Protein AF-A0A2N1M3F7-F1 (afdb_monomer_lite)

Radius of gyration: 17.94 Å; chains: 1; bounding box: 36×44×39 Å

Sequence (105 aa):
MTKEDFKDLNEVLVKYDLDSDSIDFIPLFSLPIYEIQDENKIFKCCMEEILSKLHSYRTLQPDSLEFMRNEYVVALLHASIHIIMDITNKELSMHPQYGIVGKES

Foldseek 3Di:
DDPQPFDDPCRVCVVVVNNDPDPPPVPDDPDDDDDDDPPDPLLVVLVVQLVVLVVVVVPDDCPDVPVSVVVNVVSNVVSVQSVCCVRVVDDDDDDDDPGDGDDDD

Secondary structure (DSSP, 8-state):
-----PBPHHHHHHHTT---SSGGGS----PPP-PPPTT-HHHHHHHHHHHHHHHHHHTS-STTHHHHHHHHHHHHHHHHHHHHHHHH---------SSB-----

Organism: NCBI:txid588596

pLDDT: mean 74.9, std 11.59, range [43.59, 91.5]

Structure (mmCIF, N/CA/C/O backbone):
data_AF-A0A2N1M3F7-F1
#
_entry.id   AF-A0A2N1M3F7-F1
#
loop_
_atom_site.group_PDB
_atom_site.id
_atom_site.type_symbol
_atom_site.label_atom_id
_atom_site.label_alt_id
_atom_site.label_comp_id
_atom_site.label_asym_id
_atom_site.label_entity_id
_atom_site.label_seq_id
_atom_site.pdbx_PDB_ins_code
_atom_site.Cartn_x
_atom_site.Cartn_y
_atom_site.Cartn_z
_atom_site.occupancy
_atom_site.B_iso_or_equiv
_atom_site.auth_seq_id
_atom_site.auth_comp_id
_atom_site.auth_asym_id
_atom_site.auth_atom_id
_atom_site.pdbx_PDB_model_num
ATOM 1 N N . MET A 1 1 ? 23.360 -22.077 -2.050 1.00 43.59 1 MET A N 1
ATOM 2 C CA . MET A 1 1 ? 22.359 -21.225 -2.719 1.00 43.59 1 MET A CA 1
ATOM 3 C C . MET A 1 1 ? 22.013 -21.913 -4.026 1.00 43.59 1 MET A C 1
ATOM 5 O O . MET A 1 1 ? 22.797 -21.859 -4.965 1.00 43.59 1 MET A O 1
ATOM 9 N N . THR A 1 2 ? 20.973 -22.745 -4.017 1.00 45.81 2 THR A N 1
ATOM 10 C CA . THR A 1 2 ? 20.533 -23.481 -5.208 1.00 45.81 2 THR A CA 1
ATOM 11 C C . THR A 1 2 ? 19.932 -22.491 -6.193 1.00 45.81 2 THR A C 1
ATOM 13 O O . THR A 1 2 ? 19.240 -21.567 -5.785 1.00 45.81 2 THR A O 1
ATOM 16 N N . LYS A 1 3 ? 20.273 -22.661 -7.468 1.00 45.69 3 LYS A N 1
ATOM 17 C CA . LYS A 1 3 ? 19.828 -21.850 -8.598 1.00 45.69 3 LYS A CA 1
ATOM 18 C C . LYS A 1 3 ? 18.301 -21.971 -8.685 1.00 45.69 3 LYS A C 1
ATOM 20 O O . LYS A 1 3 ? 17.800 -22.962 -9.199 1.00 45.69 3 LYS A O 1
ATOM 25 N N . GLU A 1 4 ? 17.572 -21.052 -8.060 1.00 58.47 4 GLU A N 1
ATOM 26 C CA . GLU A 1 4 ? 16.147 -20.898 -8.337 1.00 58.47 4 GLU A CA 1
ATOM 27 C C . GLU A 1 4 ? 16.044 -20.416 -9.786 1.00 58.47 4 GLU A C 1
ATOM 29 O O . GLU A 1 4 ? 16.746 -19.483 -10.184 1.00 58.47 4 GLU A O 1
ATOM 34 N N . ASP A 1 5 ? 15.271 -21.135 -10.600 1.00 63.59 5 ASP A N 1
ATOM 35 C CA . ASP A 1 5 ? 15.096 -20.857 -12.024 1.00 63.59 5 ASP A CA 1
ATOM 36 C C . ASP A 1 5 ? 14.316 -19.547 -12.185 1.00 63.59 5 ASP A C 1
ATOM 38 O O . ASP A 1 5 ? 13.086 -19.538 -12.261 1.00 63.59 5 ASP A O 1
ATOM 42 N N . PHE A 1 6 ? 15.043 -18.431 -12.173 1.00 62.72 6 PHE A N 1
ATOM 43 C CA . PHE A 1 6 ? 14.513 -17.116 -12.504 1.00 62.72 6 PHE A CA 1
ATOM 44 C C . PHE A 1 6 ? 13.886 -17.166 -13.897 1.00 62.72 6 PHE A C 1
ATOM 46 O O . PHE A 1 6 ? 14.563 -17.499 -14.871 1.00 62.72 6 PHE A O 1
ATOM 53 N N . LYS A 1 7 ? 12.597 -16.834 -13.979 1.00 68.56 7 LYS A N 1
ATOM 54 C CA . LYS A 1 7 ? 11.881 -16.712 -15.250 1.00 68.56 7 LYS A CA 1
ATOM 55 C C . LYS A 1 7 ? 11.884 -15.262 -15.709 1.00 68.56 7 LYS A C 1
ATOM 57 O O . LYS A 1 7 ? 11.833 -14.342 -14.889 1.00 68.56 7 LYS A O 1
ATOM 62 N N . ASP A 1 8 ? 11.928 -15.081 -17.021 1.00 75.19 8 ASP A N 1
ATOM 63 C CA . ASP A 1 8 ? 11.732 -13.774 -17.636 1.00 75.19 8 ASP A CA 1
ATOM 64 C C . ASP A 1 8 ? 10.272 -13.316 -17.471 1.00 75.19 8 ASP A C 1
ATOM 66 O O . ASP A 1 8 ? 9.350 -14.135 -17.505 1.00 75.19 8 ASP A O 1
ATOM 70 N N . LEU A 1 9 ? 10.048 -12.011 -17.279 1.00 73.31 9 LEU A N 1
ATOM 71 C CA . LEU A 1 9 ? 8.699 -11.462 -17.107 1.00 73.31 9 LEU A CA 1
ATOM 72 C C . LEU A 1 9 ? 7.810 -11.749 -18.314 1.00 73.31 9 LEU A C 1
ATOM 74 O O . LEU A 1 9 ? 6.673 -12.171 -18.117 1.00 73.31 9 LEU A O 1
ATOM 78 N N . ASN A 1 10 ? 8.321 -11.606 -19.538 1.00 76.25 10 ASN A N 1
ATOM 79 C CA . ASN A 1 10 ? 7.532 -11.904 -20.729 1.00 76.25 10 ASN A CA 1
ATOM 80 C C . ASN A 1 10 ? 7.205 -13.396 -20.805 1.00 76.25 10 ASN A C 1
ATOM 82 O O . ASN A 1 10 ? 6.076 -13.753 -21.121 1.00 76.25 10 ASN A O 1
ATOM 86 N N . GLU A 1 11 ? 8.140 -14.278 -20.435 1.00 78.88 11 GLU A N 1
ATOM 87 C CA . GLU A 1 11 ? 7.872 -15.723 -20.377 1.00 78.88 11 GLU A CA 1
ATOM 88 C C . GLU A 1 11 ? 6.736 -16.061 -19.396 1.00 78.88 11 GLU A C 1
ATOM 90 O O . GLU A 1 11 ? 5.949 -16.978 -19.633 1.00 78.88 11 GLU A O 1
ATOM 95 N N . VAL A 1 12 ? 6.643 -15.332 -18.281 1.00 77.81 12 VAL A N 1
ATOM 96 C CA . VAL A 1 12 ? 5.555 -15.497 -17.312 1.00 77.81 12 VAL A CA 1
ATOM 97 C C . VAL A 1 12 ? 4.249 -14.926 -17.857 1.00 77.81 12 VAL A C 1
ATOM 99 O O . VAL A 1 12 ? 3.234 -15.607 -17.778 1.00 77.81 12 VAL A O 1
ATOM 102 N N . LEU A 1 13 ? 4.259 -13.724 -18.432 1.00 77.06 13 LEU A N 1
ATOM 103 C CA . LEU A 1 13 ? 3.060 -13.065 -18.961 1.00 77.06 13 LEU A CA 1
ATOM 104 C C . LEU A 1 13 ? 2.427 -13.842 -20.124 1.00 77.06 13 LEU A C 1
ATOM 106 O O . LEU A 1 13 ? 1.213 -14.039 -20.130 1.00 77.06 13 LEU A O 1
ATOM 110 N N . VAL A 1 14 ? 3.238 -14.381 -21.039 1.00 81.75 14 VAL A N 1
ATOM 111 C CA . VAL A 1 14 ? 2.770 -15.228 -22.150 1.00 81.75 14 VAL A CA 1
ATOM 112 C C . VAL A 1 14 ? 1.993 -16.452 -21.647 1.00 81.75 14 VAL A C 1
ATOM 114 O O . VAL A 1 14 ? 1.019 -16.851 -22.276 1.00 81.75 14 VAL A O 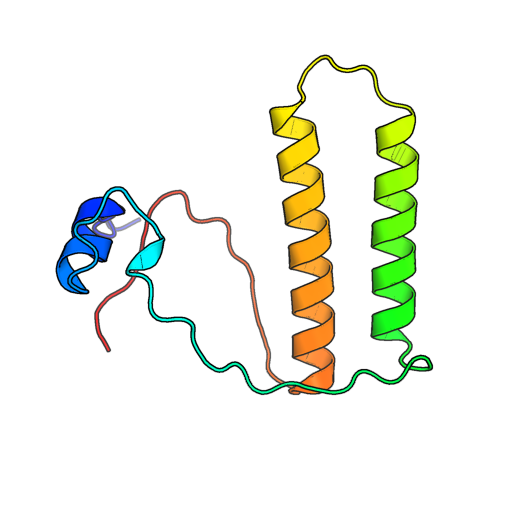1
ATOM 117 N N . LYS A 1 15 ? 2.349 -17.029 -20.488 1.00 80.38 15 LYS A N 1
ATOM 118 C CA . LYS A 1 15 ? 1.613 -18.175 -19.905 1.00 80.38 15 LYS A CA 1
ATOM 119 C C . LYS A 1 15 ? 0.198 -17.828 -19.450 1.00 80.38 15 LYS A C 1
ATOM 121 O O . LYS A 1 15 ? -0.620 -18.730 -19.316 1.00 80.38 15 LYS A O 1
ATOM 126 N N . TYR A 1 16 ? -0.075 -16.551 -19.204 1.00 75.25 16 TYR A N 1
ATOM 127 C CA . TYR A 1 16 ? -1.401 -16.046 -18.850 1.00 75.25 16 TYR A CA 1
ATOM 128 C C . TYR A 1 16 ? -2.116 -15.409 -20.051 1.00 75.25 16 TYR A C 1
ATOM 130 O O . TYR A 1 16 ? -3.048 -14.634 -19.854 1.00 75.25 16 TYR A O 1
ATOM 138 N N . ASP A 1 17 ? -1.668 -15.706 -21.279 1.00 73.50 17 ASP A N 1
ATOM 139 C CA . ASP A 1 17 ? -2.167 -15.118 -22.528 1.00 73.50 17 ASP A CA 1
ATOM 140 C C . ASP A 1 17 ? -2.050 -13.577 -22.567 1.00 73.50 17 ASP A C 1
ATOM 142 O O . ASP A 1 17 ? -2.799 -12.889 -23.260 1.00 73.50 17 ASP A O 1
ATOM 146 N N . LEU A 1 18 ? -1.072 -13.023 -21.838 1.00 76.50 18 LEU A N 1
ATOM 147 C CA . LEU A 1 18 ? -0.735 -11.596 -21.808 1.00 76.50 18 LEU A CA 1
ATOM 148 C C . LEU A 1 18 ? 0.456 -11.291 -22.739 1.00 76.50 18 LEU A C 1
ATOM 150 O O . LEU A 1 18 ? 1.374 -10.567 -22.367 1.00 76.50 18 LEU A O 1
ATOM 154 N N . ASP A 1 19 ? 0.446 -11.852 -23.952 1.00 70.25 19 ASP A N 1
ATOM 155 C CA . ASP A 1 19 ? 1.445 -11.661 -25.033 1.00 70.25 19 ASP A CA 1
ATOM 156 C C . ASP A 1 19 ? 1.314 -10.290 -25.740 1.00 70.25 19 ASP A C 1
ATOM 158 O O . ASP A 1 19 ? 1.556 -10.121 -26.931 1.00 70.25 19 ASP A O 1
ATOM 162 N N . SER A 1 20 ? 0.827 -9.280 -25.028 1.00 64.12 20 SER A N 1
ATOM 163 C CA . SER A 1 20 ? 0.528 -7.973 -25.598 1.00 64.12 20 SER A CA 1
ATOM 164 C C . SER A 1 20 ? 1.474 -6.922 -25.030 1.00 64.12 20 SER A C 1
ATOM 166 O O . SER A 1 20 ? 1.564 -6.759 -23.816 1.00 64.12 20 SER A O 1
ATOM 168 N N . ASP A 1 21 ? 2.083 -6.122 -25.913 1.00 68.69 21 ASP A N 1
ATOM 169 C CA . ASP A 1 21 ? 2.818 -4.897 -25.549 1.00 68.69 21 ASP A CA 1
ATOM 170 C C . ASP A 1 21 ? 1.927 -3.865 -24.825 1.00 68.69 21 ASP A C 1
ATOM 172 O O . ASP A 1 21 ? 2.417 -2.897 -24.240 1.00 68.69 21 ASP A O 1
ATOM 176 N N . SER A 1 22 ? 0.605 -4.049 -24.882 1.00 64.38 22 SER A N 1
ATOM 177 C CA . SER A 1 22 ? -0.377 -3.249 -24.160 1.00 64.38 22 SER A CA 1
ATOM 178 C C . SER A 1 22 ? -0.856 -3.927 -22.876 1.00 64.38 22 SER A C 1
ATOM 180 O O . SER A 1 22 ? -1.238 -5.099 -22.858 1.00 64.38 22 SER A O 1
ATOM 182 N N . ILE A 1 23 ? -0.948 -3.125 -21.817 1.00 67.88 23 ILE A N 1
ATOM 183 C CA . ILE A 1 23 ? -1.560 -3.487 -20.534 1.00 67.88 23 ILE A CA 1
ATOM 184 C C . ILE A 1 23 ? -3.087 -3.636 -20.613 1.00 67.88 23 ILE A C 1
ATOM 186 O O . ILE A 1 23 ? -3.695 -4.099 -19.652 1.00 67.88 23 ILE A O 1
ATOM 190 N N . ASP A 1 24 ? -3.708 -3.269 -21.739 1.00 71.06 24 ASP A N 1
ATOM 191 C CA . ASP A 1 24 ? -5.166 -3.298 -21.922 1.00 71.06 24 ASP A CA 1
ATOM 192 C C . ASP A 1 24 ? -5.767 -4.708 -21.778 1.00 71.06 24 ASP A C 1
ATOM 194 O O . ASP A 1 24 ? -6.954 -4.852 -21.489 1.00 71.06 24 ASP A O 1
ATOM 198 N N . PHE A 1 25 ? -4.953 -5.752 -21.966 1.00 69.56 25 PHE A N 1
ATOM 199 C CA . PHE A 1 25 ? -5.370 -7.151 -21.842 1.00 69.56 25 PHE A CA 1
ATOM 200 C C . PHE A 1 25 ? -5.235 -7.700 -20.422 1.00 69.56 25 PHE A C 1
ATOM 202 O O . PHE A 1 25 ? -5.719 -8.798 -20.155 1.00 69.56 25 PHE A O 1
ATOM 209 N N . ILE A 1 26 ? -4.610 -6.955 -19.503 1.00 71.44 26 ILE A N 1
ATOM 210 C CA . ILE A 1 26 ? -4.539 -7.359 -18.101 1.00 71.44 26 ILE A CA 1
ATOM 211 C C . ILE A 1 26 ? -5.958 -7.257 -17.530 1.00 71.44 26 ILE A C 1
ATOM 213 O O . ILE A 1 26 ? -6.502 -6.150 -17.450 1.00 71.44 26 ILE A O 1
ATOM 217 N N . PRO A 1 27 ? -6.585 -8.379 -17.128 1.00 67.25 27 PRO A N 1
ATOM 218 C CA . PRO A 1 27 ? -7.924 -8.332 -16.574 1.00 67.25 27 PRO A CA 1
ATOM 219 C C . PRO A 1 27 ? -7.905 -7.470 -15.314 1.00 67.25 27 PRO A C 1
ATOM 221 O O . PRO A 1 27 ? -7.175 -7.749 -14.362 1.00 67.25 27 PRO A O 1
ATOM 224 N N . LEU A 1 28 ? -8.724 -6.419 -15.309 1.00 67.06 28 LEU A N 1
ATOM 225 C CA . LEU A 1 28 ? -8.947 -5.614 -14.118 1.00 67.06 28 LEU A CA 1
ATOM 226 C C . LEU A 1 28 ? -9.571 -6.520 -13.056 1.00 67.06 28 LEU A C 1
ATOM 228 O O . LEU A 1 28 ? -10.723 -6.940 -13.170 1.00 67.06 28 LEU A O 1
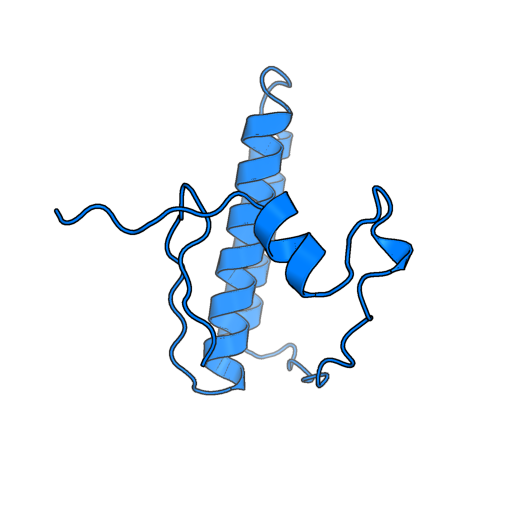ATOM 232 N N . PHE A 1 29 ? -8.804 -6.860 -12.025 1.00 67.88 29 PHE A N 1
ATOM 233 C CA . PHE A 1 29 ? -9.343 -7.599 -10.893 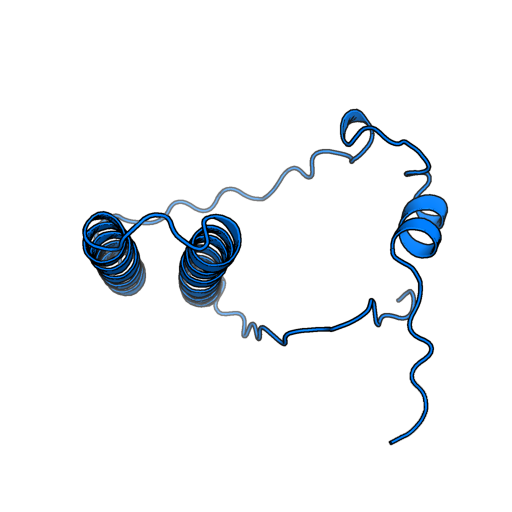1.00 67.88 29 PHE A CA 1
ATOM 234 C C . PHE A 1 29 ? -10.305 -6.688 -10.134 1.00 67.88 29 PHE A C 1
ATOM 236 O O . PHE A 1 29 ? -9.969 -5.559 -9.772 1.00 67.88 29 PHE A O 1
ATOM 243 N N . SER A 1 30 ? -11.503 -7.199 -9.859 1.00 69.50 30 SER A N 1
ATOM 244 C CA . SER A 1 30 ? -12.431 -6.533 -8.954 1.00 69.50 30 SER A CA 1
ATOM 245 C C . SER A 1 30 ? -11.914 -6.725 -7.531 1.00 69.50 30 SER A C 1
ATOM 247 O O . SER A 1 30 ? -12.184 -7.740 -6.889 1.00 69.50 30 SER A O 1
ATOM 249 N N . LEU A 1 31 ? -11.106 -5.779 -7.059 1.00 69.75 31 LEU A N 1
ATOM 250 C CA . LEU A 1 31 ? -10.592 -5.815 -5.697 1.00 69.75 31 LEU A CA 1
ATOM 251 C C . LEU A 1 31 ? -11.733 -5.534 -4.708 1.00 69.75 31 LEU A C 1
ATOM 253 O O . LEU A 1 31 ? -12.551 -4.643 -4.958 1.00 69.75 31 LEU A O 1
ATOM 257 N N . PRO A 1 32 ? -11.805 -6.262 -3.580 1.00 70.19 32 PRO A N 1
ATOM 258 C CA . PRO A 1 32 ? -12.682 -5.874 -2.490 1.00 70.19 32 PRO A CA 1
ATOM 259 C C . PRO A 1 32 ? -12.285 -4.473 -2.018 1.00 70.19 32 PRO A C 1
ATOM 261 O O . PRO A 1 32 ? -11.117 -4.219 -1.716 1.00 70.19 32 PRO A O 1
ATOM 264 N N . ILE A 1 33 ? -13.254 -3.563 -1.974 1.00 77.88 33 ILE A N 1
ATOM 265 C CA . ILE A 1 33 ? -13.046 -2.222 -1.434 1.00 77.88 33 ILE A CA 1
ATOM 266 C C . ILE A 1 33 ? -13.214 -2.318 0.079 1.00 77.88 33 ILE A C 1
ATOM 268 O O . ILE A 1 33 ? -14.261 -2.749 0.563 1.00 77.88 33 ILE A O 1
ATOM 272 N N . TYR A 1 34 ? -12.184 -1.912 0.812 1.00 79.69 34 TYR A N 1
ATOM 273 C CA . TYR A 1 34 ? -12.233 -1.786 2.262 1.00 79.69 34 TYR A CA 1
ATOM 274 C C . TYR A 1 34 ? -12.298 -0.307 2.622 1.00 79.69 34 TYR A C 1
ATOM 276 O O . TYR A 1 34 ? -11.449 0.477 2.199 1.00 79.69 34 TYR A O 1
ATOM 284 N N . GLU A 1 35 ? -13.316 0.072 3.386 1.00 83.12 35 GLU A N 1
ATOM 285 C CA . GLU A 1 35 ? -13.419 1.426 3.914 1.00 83.12 35 GLU A CA 1
ATOM 286 C C . GLU A 1 35 ? -12.406 1.607 5.046 1.00 83.12 35 GLU A C 1
ATOM 288 O O . GLU A 1 35 ? -12.346 0.806 5.983 1.00 83.12 35 GLU A O 1
ATOM 293 N N . ILE A 1 36 ? -11.606 2.665 4.953 1.00 84.94 36 ILE A N 1
ATOM 294 C CA . ILE A 1 36 ? -10.636 3.035 5.979 1.00 84.94 36 ILE A CA 1
ATOM 295 C C . ILE A 1 36 ? -11.227 4.204 6.745 1.00 84.94 36 ILE A C 1
ATOM 297 O O . ILE A 1 36 ? -11.583 5.217 6.153 1.00 84.94 36 ILE A O 1
ATOM 301 N N . GLN A 1 37 ? -11.346 4.049 8.058 1.00 87.31 37 GLN A N 1
ATOM 302 C CA . GLN A 1 37 ? -11.844 5.113 8.919 1.00 87.31 37 GLN A CA 1
ATOM 303 C C . GLN A 1 37 ? -10.777 6.199 9.075 1.00 87.31 37 GLN A C 1
ATOM 305 O O . GLN A 1 37 ? -9.615 5.888 9.355 1.00 87.31 37 GLN A O 1
ATOM 310 N N . ASP A 1 38 ? -11.169 7.467 8.962 1.00 85.75 38 ASP A N 1
ATOM 311 C CA . ASP A 1 38 ? -10.247 8.602 9.070 1.00 85.75 38 ASP A CA 1
ATOM 312 C C . ASP A 1 38 ? -9.574 8.669 10.445 1.00 85.75 38 ASP A C 1
ATOM 314 O O . ASP A 1 38 ? -8.483 9.219 10.570 1.00 85.75 38 ASP A O 1
ATOM 318 N N . GLU A 1 39 ? -10.175 8.098 11.495 1.00 89.56 39 GLU A N 1
ATOM 319 C CA . GLU A 1 39 ? -9.607 8.045 12.845 1.00 89.56 39 GLU A CA 1
ATOM 320 C C . GLU A 1 39 ? -8.596 6.907 13.040 1.00 89.56 39 GLU A C 1
ATOM 322 O O . GLU A 1 39 ? -7.952 6.848 14.095 1.00 89.56 39 GLU A O 1
ATOM 327 N N . ASN A 1 40 ? -8.427 6.022 12.049 1.00 89.44 40 ASN A N 1
ATOM 328 C CA . ASN A 1 40 ? -7.491 4.908 12.124 1.00 89.44 40 ASN A CA 1
ATOM 329 C C . ASN A 1 40 ? -6.059 5.436 12.315 1.00 89.44 40 ASN A C 1
ATOM 331 O O . ASN A 1 40 ? -5.521 6.199 11.510 1.00 89.44 40 ASN A O 1
ATOM 335 N N . LYS A 1 41 ? -5.428 5.023 13.419 1.00 91.00 41 LYS A N 1
ATOM 336 C CA . LYS A 1 41 ? -4.107 5.521 13.819 1.00 91.00 41 LYS A CA 1
ATOM 337 C C . LYS A 1 41 ? -3.004 5.103 12.846 1.00 91.00 41 LYS A C 1
ATOM 339 O O . LYS A 1 41 ? -2.114 5.907 12.585 1.00 91.00 41 LYS A O 1
ATOM 344 N N . ILE A 1 42 ? -3.064 3.877 12.320 1.00 88.62 42 ILE A N 1
ATOM 345 C CA . ILE A 1 42 ? -2.099 3.357 11.342 1.00 88.62 42 ILE A CA 1
ATOM 346 C C . ILE A 1 42 ? -2.228 4.143 10.038 1.00 88.62 42 ILE A C 1
ATOM 348 O O . ILE A 1 42 ? -1.224 4.612 9.508 1.00 88.62 42 ILE A O 1
ATOM 352 N N . PHE A 1 43 ? -3.460 4.367 9.575 1.00 88.12 43 PHE A N 1
ATOM 353 C CA . PHE A 1 43 ? -3.741 5.163 8.384 1.00 88.12 43 PHE A CA 1
ATOM 354 C C . PHE A 1 43 ? -3.207 6.594 8.511 1.00 88.12 43 PHE A C 1
ATOM 356 O O . PHE A 1 43 ? -2.451 7.036 7.648 1.00 88.12 43 PHE A O 1
ATOM 363 N N . LYS A 1 44 ? -3.515 7.298 9.611 1.00 91.50 44 LYS A N 1
ATOM 364 C CA . LYS A 1 44 ? -2.984 8.651 9.858 1.00 91.50 44 LYS A CA 1
ATOM 365 C C . LYS A 1 44 ? -1.460 8.686 9.838 1.00 91.50 44 LYS A C 1
ATOM 367 O O . LYS A 1 44 ? -0.889 9.517 9.141 1.00 91.50 44 LYS A O 1
ATOM 372 N N . CYS A 1 45 ? -0.818 7.762 10.554 1.00 90.44 45 CYS A N 1
ATOM 373 C CA . CYS A 1 45 ? 0.640 7.657 10.601 1.00 90.44 45 CYS A CA 1
ATOM 374 C C . CYS A 1 45 ? 1.229 7.451 9.194 1.00 90.44 45 CYS A C 1
ATOM 376 O O . CYS A 1 45 ? 2.127 8.177 8.774 1.00 90.44 45 CYS A O 1
ATOM 378 N N . CYS A 1 46 ? 0.651 6.532 8.417 1.00 88.94 46 CYS A N 1
ATOM 379 C CA . CYS A 1 46 ? 1.057 6.275 7.037 1.00 88.94 46 CYS A CA 1
ATOM 380 C C . CYS A 1 46 ? 0.916 7.520 6.146 1.00 88.94 46 CYS A C 1
ATOM 382 O O . CYS A 1 46 ? 1.810 7.827 5.357 1.00 88.94 46 CYS A O 1
ATOM 384 N N . MET A 1 47 ? -0.183 8.268 6.280 1.00 88.31 47 MET A N 1
ATOM 385 C CA . MET A 1 47 ? -0.398 9.505 5.526 1.00 88.31 47 MET A CA 1
ATOM 386 C C . MET A 1 47 ? 0.608 10.596 5.906 1.00 88.31 47 MET A C 1
ATOM 388 O O . MET A 1 47 ? 1.136 11.273 5.023 1.00 88.31 47 MET A O 1
ATOM 392 N N . GLU A 1 48 ? 0.921 10.749 7.193 1.00 90.38 48 GLU A N 1
ATOM 393 C CA . GLU A 1 48 ? 1.946 11.683 7.671 1.00 90.38 48 GLU A CA 1
ATOM 394 C C . GLU A 1 48 ? 3.342 11.330 7.134 1.00 90.38 48 GLU A C 1
ATOM 396 O O . GLU A 1 48 ? 4.083 12.224 6.710 1.00 90.38 48 GLU A O 1
ATOM 401 N N . GLU A 1 49 ? 3.694 10.042 7.082 1.00 86.94 49 GLU A N 1
ATOM 402 C CA . GLU A 1 49 ? 4.953 9.570 6.497 1.00 86.94 49 GLU A CA 1
ATOM 403 C C . GLU A 1 49 ? 5.035 9.857 4.992 1.00 86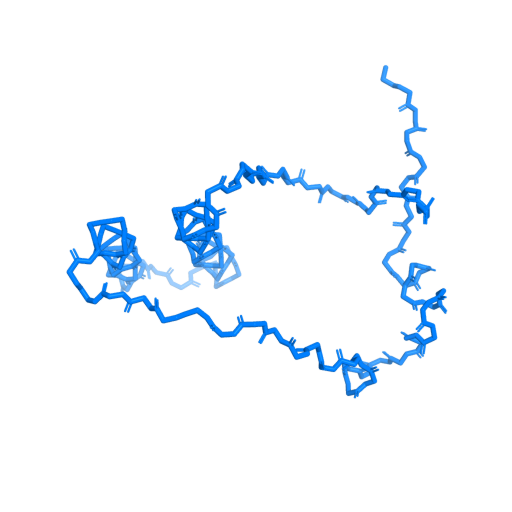.94 49 GLU A C 1
ATOM 405 O O . GLU A 1 49 ? 6.052 10.372 4.513 1.00 86.94 49 GLU A O 1
ATOM 410 N N . ILE A 1 50 ? 3.963 9.571 4.243 1.00 85.00 50 ILE A N 1
ATOM 411 C CA . ILE A 1 50 ? 3.875 9.858 2.803 1.00 85.00 50 ILE A CA 1
ATOM 412 C C . ILE A 1 50 ? 4.038 11.361 2.550 1.00 85.00 50 ILE A C 1
ATOM 414 O O . ILE A 1 50 ? 4.839 11.764 1.703 1.00 85.00 50 ILE A O 1
ATOM 418 N N . LEU A 1 51 ? 3.316 12.200 3.297 1.00 86.88 51 LEU A N 1
ATOM 419 C CA . LEU A 1 51 ? 3.379 13.656 3.164 1.00 86.88 51 LEU A CA 1
ATOM 420 C C . LEU A 1 51 ? 4.763 14.206 3.527 1.00 86.88 51 LEU A C 1
ATOM 422 O O . LEU A 1 51 ? 5.286 15.065 2.815 1.00 86.88 51 LEU A O 1
ATOM 426 N N . SER A 1 52 ? 5.381 13.691 4.591 1.00 85.19 52 SER A N 1
ATOM 427 C CA . SER A 1 52 ? 6.726 14.098 5.016 1.00 85.19 52 SER A CA 1
ATOM 428 C C . SER A 1 52 ? 7.775 13.775 3.954 1.00 85.19 52 SER A C 1
ATOM 430 O O . SER A 1 52 ? 8.633 14.608 3.652 1.00 85.19 52 SER A O 1
ATOM 432 N N . LYS A 1 53 ? 7.672 12.596 3.334 1.00 80.69 53 LYS A N 1
ATOM 433 C CA . LYS A 1 53 ? 8.519 12.197 2.207 1.00 80.69 53 LYS A CA 1
ATOM 434 C C . LYS A 1 53 ? 8.281 13.081 0.980 1.00 80.69 53 LYS A C 1
ATOM 436 O O . LYS A 1 53 ? 9.225 13.653 0.451 1.00 80.69 53 LYS A O 1
ATOM 441 N N . LEU A 1 54 ? 7.029 13.302 0.572 1.00 77.44 54 LEU A N 1
ATOM 442 C CA . LEU A 1 54 ? 6.692 14.237 -0.518 1.00 77.44 54 LEU A CA 1
ATOM 443 C C . LEU A 1 54 ? 7.276 15.636 -0.301 1.00 77.44 54 LEU A C 1
ATOM 445 O O . LEU A 1 54 ? 7.794 16.254 -1.233 1.00 77.44 54 LEU A O 1
ATOM 449 N N . HIS A 1 55 ? 7.224 16.128 0.934 1.00 82.00 55 HIS A N 1
ATOM 450 C CA . HIS A 1 55 ? 7.797 17.417 1.280 1.00 82.00 55 HIS A CA 1
ATOM 451 C C . HIS A 1 55 ? 9.329 17.425 1.168 1.00 82.00 55 HIS A C 1
ATOM 453 O O . HIS A 1 55 ? 9.886 18.375 0.617 1.00 82.00 55 HIS A O 1
ATOM 459 N N . SER A 1 56 ? 10.021 16.384 1.648 1.00 76.00 56 SER A N 1
ATOM 460 C CA . SER A 1 56 ? 11.487 16.315 1.580 1.00 76.00 56 SER A CA 1
ATOM 461 C C . SER A 1 56 ? 11.989 16.265 0.134 1.00 76.00 56 SER A C 1
ATOM 463 O O . SER A 1 56 ? 12.918 16.987 -0.224 1.00 76.00 56 SER A O 1
ATOM 465 N N . TYR A 1 57 ? 11.320 15.520 -0.741 1.00 71.25 57 TYR A N 1
ATOM 466 C CA . TYR A 1 57 ? 11.698 15.425 -2.150 1.00 71.25 57 TYR A CA 1
ATOM 467 C C . TYR A 1 57 ? 11.443 16.710 -2.948 1.00 71.25 57 TYR A C 1
ATOM 469 O O . TYR A 1 57 ? 12.188 16.995 -3.881 1.00 71.25 57 TYR A O 1
ATOM 477 N N . ARG A 1 58 ? 10.464 17.544 -2.562 1.00 64.94 58 ARG A N 1
ATOM 478 C CA . ARG A 1 58 ? 10.268 18.880 -3.165 1.00 64.94 58 ARG A CA 1
ATOM 479 C C . ARG A 1 58 ? 11.503 19.776 -3.023 1.00 64.94 58 ARG A C 1
ATOM 481 O O . ARG A 1 58 ? 11.668 20.719 -3.791 1.00 64.94 58 ARG A O 1
ATOM 488 N N . THR A 1 59 ? 12.340 19.501 -2.025 1.00 64.44 59 THR A N 1
ATOM 489 C CA . THR A 1 59 ? 13.545 20.281 -1.721 1.00 64.44 59 THR A CA 1
ATOM 490 C C . THR A 1 59 ? 14.817 19.746 -2.387 1.00 64.44 59 THR A C 1
ATOM 492 O O . THR A 1 59 ? 15.851 20.407 -2.319 1.00 64.44 59 THR A O 1
ATOM 495 N N . LEU A 1 60 ? 14.755 18.584 -3.052 1.00 63.59 60 LEU A N 1
ATOM 496 C CA . LEU A 1 60 ? 15.900 17.938 -3.699 1.00 63.59 60 LEU A CA 1
ATOM 497 C C . LEU A 1 60 ? 16.030 18.347 -5.181 1.00 63.59 60 LEU A C 1
ATOM 499 O O . LEU A 1 60 ? 15.036 18.518 -5.887 1.00 63.59 60 LEU A O 1
ATOM 503 N N . GLN A 1 61 ? 17.273 18.526 -5.649 1.00 60.50 61 GLN A N 1
ATOM 504 C CA . GLN A 1 61 ? 17.590 18.881 -7.041 1.00 60.50 61 GLN A CA 1
ATOM 505 C C . GLN A 1 61 ? 17.288 17.726 -8.026 1.00 60.50 61 GLN A C 1
ATOM 507 O O . GLN A 1 61 ? 17.303 16.562 -7.626 1.00 60.50 61 GLN A O 1
ATOM 512 N N . PRO A 1 62 ? 17.038 18.016 -9.321 1.00 57.66 62 PRO A N 1
ATOM 513 C CA . PRO A 1 62 ? 16.433 17.090 -10.295 1.00 57.66 62 PRO A CA 1
ATOM 514 C C . PRO A 1 62 ? 17.281 15.881 -10.728 1.00 57.66 62 PRO A C 1
ATOM 516 O O . PRO A 1 62 ? 16.837 15.106 -11.576 1.00 57.66 62 PRO A O 1
ATOM 519 N N . ASP A 1 63 ? 18.491 15.712 -10.198 1.00 58.38 63 ASP A N 1
ATOM 520 C CA . ASP A 1 63 ? 19.578 15.015 -10.899 1.00 58.38 63 ASP A CA 1
ATOM 521 C C . ASP A 1 63 ? 19.440 13.477 -10.952 1.00 58.38 63 ASP A C 1
ATOM 523 O O . ASP A 1 63 ? 20.251 12.801 -11.579 1.00 58.38 63 ASP A O 1
ATOM 527 N N . SER A 1 64 ? 18.376 12.894 -10.384 1.00 59.56 64 SER A N 1
ATOM 528 C CA . SER A 1 64 ? 17.952 11.524 -10.719 1.00 59.56 64 SER A CA 1
ATOM 529 C C . SER A 1 64 ? 16.445 11.320 -10.528 1.00 59.56 64 SER A C 1
ATOM 531 O O . SER A 1 64 ? 15.968 10.744 -9.549 1.00 59.56 64 SER A O 1
ATOM 533 N N . LEU A 1 65 ? 15.667 11.788 -11.506 1.00 66.25 65 LEU A N 1
ATOM 534 C CA . LEU A 1 65 ? 14.205 11.662 -11.527 1.00 66.25 65 LEU A CA 1
ATOM 535 C C . LEU A 1 65 ? 13.719 10.219 -11.274 1.00 66.25 65 LEU A C 1
ATOM 537 O O . LEU A 1 65 ? 12.706 10.019 -10.612 1.00 66.25 65 LEU A O 1
ATOM 541 N N . GLU A 1 66 ? 14.452 9.215 -11.760 1.00 67.88 66 GLU A N 1
ATOM 542 C CA . GLU A 1 66 ? 14.110 7.799 -11.596 1.00 67.88 66 GLU A CA 1
ATOM 543 C C . GLU A 1 66 ? 14.363 7.261 -10.183 1.00 67.88 66 GLU A C 1
ATOM 545 O O . GLU A 1 66 ? 13.508 6.566 -9.637 1.00 67.88 66 GLU A O 1
ATOM 550 N N . PHE A 1 67 ? 15.484 7.623 -9.554 1.00 68.94 67 PHE A N 1
ATOM 551 C CA . PHE A 1 67 ? 15.760 7.236 -8.169 1.00 68.94 67 PHE A CA 1
ATOM 552 C C . PHE A 1 67 ? 14.722 7.849 -7.225 1.00 68.94 67 PHE A C 1
ATOM 554 O O . PHE A 1 67 ? 14.127 7.144 -6.413 1.00 68.94 67 PHE A O 1
ATOM 561 N N . MET A 1 68 ? 14.417 9.140 -7.405 1.00 71.25 68 MET A N 1
ATOM 562 C CA . MET A 1 68 ? 13.364 9.799 -6.631 1.00 71.25 68 MET A CA 1
ATOM 563 C C . MET A 1 68 ? 11.988 9.172 -6.881 1.00 71.25 68 MET A C 1
ATOM 565 O O . MET A 1 68 ? 11.260 8.912 -5.927 1.00 71.25 68 MET A O 1
ATOM 569 N N . ARG A 1 69 ? 11.629 8.868 -8.138 1.00 68.44 69 ARG A N 1
ATOM 570 C CA . ARG A 1 69 ? 10.369 8.179 -8.475 1.00 68.44 69 ARG A CA 1
ATOM 571 C C . ARG A 1 69 ? 10.262 6.822 -7.777 1.00 68.44 69 ARG A C 1
ATOM 573 O O . ARG A 1 69 ? 9.197 6.492 -7.263 1.00 68.44 69 ARG A O 1
ATOM 580 N N . ASN A 1 70 ? 11.342 6.049 -7.737 1.00 75.44 70 ASN A N 1
ATOM 581 C CA . ASN A 1 70 ? 11.337 4.735 -7.099 1.00 75.44 70 ASN A CA 1
ATOM 582 C C . ASN A 1 70 ? 11.178 4.845 -5.576 1.00 75.44 70 ASN A C 1
ATOM 584 O O . ASN A 1 70 ? 10.394 4.100 -4.995 1.00 75.44 70 ASN A O 1
ATOM 588 N N . GLU A 1 71 ? 11.825 5.821 -4.941 1.00 76.94 71 GLU A N 1
ATOM 589 C CA . GLU A 1 71 ? 11.654 6.101 -3.510 1.00 76.94 71 GLU A CA 1
ATOM 590 C C . GLU A 1 71 ? 10.196 6.441 -3.141 1.00 76.94 71 GLU A C 1
ATOM 592 O O . GLU A 1 71 ? 9.673 5.962 -2.129 1.00 76.94 71 GLU A O 1
ATOM 597 N N . TYR A 1 72 ? 9.496 7.198 -3.996 1.00 76.75 72 TYR A N 1
ATOM 598 C CA . TYR A 1 72 ? 8.059 7.453 -3.841 1.00 76.75 72 TYR A CA 1
ATOM 599 C C . TYR A 1 72 ? 7.220 6.181 -3.898 1.00 76.75 72 TYR A C 1
ATOM 601 O O . TYR A 1 72 ? 6.366 5.961 -3.037 1.00 76.75 72 TYR A O 1
ATOM 609 N N . VAL A 1 73 ? 7.459 5.350 -4.914 1.00 79.19 73 VAL A N 1
ATOM 610 C CA . VAL A 1 73 ? 6.724 4.096 -5.107 1.00 79.19 73 VAL A CA 1
ATOM 611 C C . VAL A 1 73 ? 6.926 3.179 -3.903 1.00 79.19 73 VAL A C 1
ATOM 613 O O . VAL A 1 73 ? 5.955 2.638 -3.379 1.00 79.19 73 VAL A O 1
ATOM 616 N N . VAL A 1 74 ? 8.159 3.065 -3.402 1.00 81.94 74 VAL A N 1
ATOM 617 C CA . VAL A 1 74 ? 8.478 2.252 -2.220 1.00 81.94 74 VAL A CA 1
ATOM 618 C C . VAL A 1 74 ? 7.772 2.779 -0.971 1.00 81.94 74 VAL A C 1
ATOM 620 O O . VAL A 1 74 ? 7.219 1.992 -0.205 1.00 81.94 74 VAL A O 1
ATOM 623 N N . ALA A 1 75 ? 7.746 4.098 -0.760 1.00 82.81 75 ALA A N 1
ATOM 624 C CA . ALA A 1 75 ? 7.057 4.695 0.380 1.00 82.81 75 ALA A CA 1
ATOM 625 C C . ALA A 1 75 ? 5.548 4.410 0.376 1.00 82.81 75 ALA A C 1
ATOM 627 O O . ALA A 1 75 ? 5.002 3.990 1.397 1.00 82.81 75 ALA A O 1
ATOM 628 N N . LEU A 1 76 ? 4.895 4.601 -0.774 1.00 84.94 76 LEU A N 1
ATOM 629 C CA . LEU A 1 76 ? 3.470 4.316 -0.952 1.00 84.94 76 LEU A CA 1
ATOM 630 C C . LEU A 1 76 ? 3.168 2.830 -0.758 1.00 84.94 76 LEU A C 1
ATOM 632 O O . LEU A 1 76 ? 2.185 2.476 -0.107 1.00 84.94 76 LEU A O 1
ATOM 636 N N . LEU A 1 77 ? 4.028 1.960 -1.287 1.00 85.69 77 LEU A N 1
ATOM 637 C CA . LEU A 1 77 ? 3.869 0.516 -1.173 1.00 85.69 77 LEU A CA 1
ATOM 638 C C . LEU A 1 77 ? 3.999 0.052 0.281 1.00 85.69 77 LEU A C 1
ATOM 640 O O . LEU A 1 77 ? 3.154 -0.699 0.760 1.00 85.69 77 LEU A O 1
ATOM 644 N N . HIS A 1 78 ? 5.002 0.551 1.008 1.00 85.50 78 HIS A N 1
ATOM 645 C CA . HIS A 1 78 ? 5.194 0.229 2.420 1.00 85.50 78 HIS A CA 1
ATOM 646 C C . HIS A 1 78 ? 3.987 0.659 3.267 1.00 85.50 78 HIS A C 1
ATOM 648 O O . HIS A 1 78 ? 3.443 -0.152 4.013 1.00 85.50 78 HIS A O 1
ATOM 654 N N . ALA A 1 79 ? 3.515 1.897 3.097 1.00 87.12 79 ALA A N 1
ATOM 655 C CA . ALA A 1 79 ? 2.312 2.393 3.767 1.00 87.12 79 ALA A CA 1
ATOM 656 C C . ALA A 1 79 ? 1.073 1.534 3.454 1.00 87.12 79 ALA A C 1
ATOM 658 O O . ALA A 1 79 ? 0.333 1.147 4.357 1.00 87.12 79 ALA A O 1
ATOM 659 N N . SER A 1 80 ? 0.879 1.178 2.182 1.00 85.12 80 SER A N 1
ATOM 660 C CA . SER A 1 80 ? -0.249 0.349 1.742 1.00 85.12 80 SER A CA 1
ATOM 661 C C . SER A 1 80 ? -0.235 -1.037 2.390 1.00 85.12 80 SER A C 1
ATOM 663 O O . SER A 1 80 ? -1.282 -1.534 2.798 1.00 85.12 80 SER A O 1
ATOM 665 N N . ILE A 1 81 ? 0.943 -1.653 2.529 1.00 88.00 81 ILE A N 1
ATOM 666 C CA . ILE A 1 81 ? 1.093 -2.953 3.193 1.00 88.00 81 ILE A CA 1
ATOM 667 C C . ILE A 1 81 ? 0.683 -2.855 4.662 1.00 88.00 81 ILE A C 1
ATOM 669 O O . ILE A 1 81 ? -0.128 -3.663 5.104 1.00 88.00 81 ILE A O 1
ATOM 673 N N . HIS A 1 82 ? 1.175 -1.853 5.398 1.00 88.38 82 HIS A N 1
ATOM 674 C CA . HIS A 1 82 ? 0.818 -1.666 6.813 1.00 88.38 82 HIS A CA 1
ATOM 675 C C . HIS A 1 82 ? -0.686 -1.463 7.010 1.00 88.38 82 HIS A C 1
ATOM 677 O O . HIS A 1 82 ? -1.277 -2.063 7.904 1.00 88.38 82 HIS A O 1
ATOM 683 N N . ILE A 1 83 ? -1.320 -0.683 6.133 1.00 87.88 83 ILE A N 1
ATOM 684 C CA . ILE A 1 83 ? -2.772 -0.474 6.134 1.00 87.88 83 ILE A CA 1
ATOM 685 C C . ILE A 1 83 ? -3.522 -1.789 5.873 1.00 87.88 83 ILE A C 1
ATOM 687 O O . ILE A 1 83 ? -4.470 -2.111 6.586 1.00 87.88 83 ILE A O 1
ATOM 691 N N . ILE A 1 84 ? -3.111 -2.578 4.875 1.00 86.94 84 ILE A N 1
ATOM 692 C CA . ILE A 1 84 ? -3.770 -3.858 4.574 1.00 86.94 84 ILE A CA 1
ATOM 693 C C . ILE A 1 84 ? -3.567 -4.865 5.707 1.00 86.94 84 ILE A C 1
ATOM 695 O O . ILE A 1 84 ? -4.507 -5.591 6.036 1.00 86.94 84 ILE A O 1
ATOM 699 N N . MET A 1 85 ? -2.378 -4.924 6.308 1.00 89.62 85 MET A N 1
ATOM 700 C CA . MET A 1 85 ? -2.117 -5.792 7.457 1.00 89.62 85 MET A CA 1
ATOM 701 C C . MET A 1 85 ? -3.042 -5.446 8.628 1.00 89.62 85 MET A C 1
ATOM 703 O O . MET A 1 85 ? -3.615 -6.356 9.220 1.00 89.62 85 MET A O 1
ATOM 707 N N . ASP A 1 86 ? -3.253 -4.155 8.906 1.00 89.06 86 ASP A N 1
ATOM 708 C CA . ASP A 1 86 ? -4.184 -3.672 9.935 1.00 89.06 86 ASP A CA 1
ATOM 709 C C . ASP A 1 86 ? -5.645 -4.047 9.621 1.00 89.06 86 ASP A C 1
ATOM 711 O O . ASP A 1 86 ? -6.327 -4.650 10.448 1.00 89.06 86 ASP A O 1
ATOM 715 N N . ILE A 1 87 ? -6.115 -3.781 8.396 1.00 86.31 87 ILE A N 1
ATOM 716 C CA . ILE A 1 87 ? -7.510 -4.033 7.988 1.00 86.31 87 ILE A CA 1
ATOM 717 C C . ILE A 1 87 ? -7.832 -5.528 7.920 1.00 86.31 87 ILE A C 1
ATOM 719 O O . ILE A 1 87 ? -8.907 -5.969 8.326 1.00 86.31 87 ILE A O 1
ATOM 723 N N . THR A 1 88 ? -6.930 -6.318 7.340 1.00 85.94 88 THR A N 1
ATOM 724 C CA . THR A 1 88 ? -7.184 -7.739 7.062 1.00 85.94 88 THR A CA 1
ATOM 725 C C . THR A 1 88 ? -6.709 -8.656 8.182 1.00 85.94 88 THR A C 1
ATOM 727 O O . THR A 1 88 ? -7.046 -9.841 8.166 1.00 85.94 88 THR A O 1
ATOM 730 N N . ASN A 1 89 ? -5.932 -8.127 9.135 1.00 86.75 89 ASN A N 1
ATOM 731 C CA . ASN A 1 89 ? -5.249 -8.879 10.186 1.00 86.75 89 ASN A CA 1
ATOM 732 C C . ASN A 1 89 ? -4.423 -10.058 9.632 1.00 86.75 89 ASN A C 1
ATOM 734 O O . ASN A 1 89 ? -4.310 -11.117 10.253 1.00 86.75 89 ASN A O 1
ATOM 738 N N . LYS A 1 90 ? -3.891 -9.891 8.416 1.00 87.69 90 LYS A N 1
ATOM 739 C CA . LYS A 1 90 ? -3.004 -10.848 7.753 1.00 87.69 90 LYS A CA 1
ATOM 740 C C . LYS A 1 90 ? -1.581 -10.337 7.826 1.00 87.69 90 LYS A C 1
ATOM 742 O O . LYS A 1 90 ? -1.333 -9.150 7.647 1.00 87.69 90 LYS A O 1
ATOM 747 N N . GLU A 1 91 ? -0.648 -11.251 8.032 1.00 88.00 91 GLU A N 1
ATOM 748 C CA . GLU A 1 91 ? 0.767 -10.936 7.935 1.00 88.00 91 GLU A CA 1
ATOM 749 C C . GLU A 1 91 ? 1.174 -10.857 6.461 1.00 88.00 91 GLU A C 1
ATOM 751 O O . GLU A 1 91 ? 0.911 -11.776 5.682 1.00 88.00 91 GLU A O 1
ATOM 756 N N . LEU A 1 92 ? 1.788 -9.741 6.073 1.00 84.94 92 LEU A N 1
ATOM 757 C CA . LEU A 1 92 ? 2.344 -9.531 4.743 1.00 84.94 92 LEU A CA 1
ATOM 758 C C . LEU A 1 92 ? 3.812 -9.146 4.885 1.00 84.94 92 LEU A C 1
ATOM 760 O O . LEU A 1 92 ? 4.181 -8.369 5.764 1.00 84.94 92 LEU A O 1
ATOM 764 N N . SER A 1 93 ? 4.648 -9.660 3.991 1.00 78.88 93 SER A N 1
ATOM 765 C CA . SER A 1 93 ? 6.048 -9.269 3.895 1.00 78.88 93 SER A CA 1
ATOM 766 C C . SER A 1 93 ? 6.379 -8.855 2.467 1.00 78.88 93 SER A C 1
ATOM 768 O O . SER A 1 93 ? 5.878 -9.418 1.494 1.00 78.88 93 SER A O 1
ATOM 770 N N . MET A 1 94 ? 7.230 -7.839 2.343 1.00 75.94 94 MET A N 1
ATOM 771 C CA . MET A 1 94 ? 7.771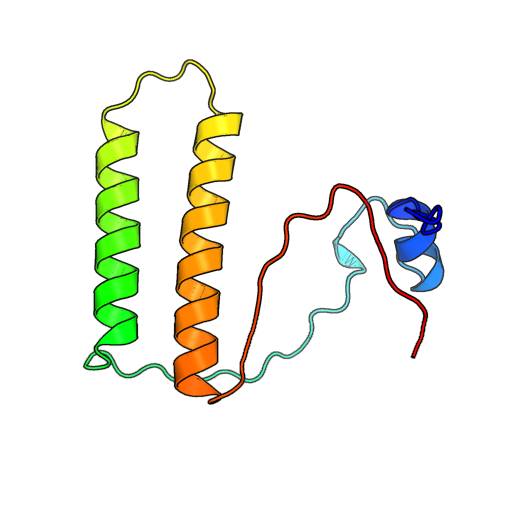 -7.400 1.064 1.00 75.94 94 MET A CA 1
ATOM 772 C C . MET A 1 94 ? 9.242 -7.781 0.996 1.00 75.94 94 MET A C 1
ATOM 774 O O . MET A 1 94 ? 10.030 -7.419 1.871 1.00 75.94 94 MET A O 1
ATOM 778 N N . HIS A 1 95 ? 9.617 -8.479 -0.070 1.00 74.00 95 HIS A N 1
ATOM 779 C CA . HIS A 1 95 ? 11.000 -8.836 -0.344 1.00 74.00 95 HIS A CA 1
ATOM 780 C C . HIS A 1 95 ? 11.365 -8.328 -1.739 1.00 74.00 95 HIS A C 1
ATOM 782 O O . HIS A 1 95 ? 10.672 -8.680 -2.695 1.00 74.00 95 HIS A O 1
ATOM 788 N N . PRO A 1 96 ? 12.417 -7.503 -1.888 1.00 66.25 96 PRO A N 1
ATOM 789 C CA . PRO A 1 96 ? 12.890 -7.119 -3.207 1.00 66.25 96 PRO A CA 1
ATOM 790 C C . PRO A 1 96 ? 13.363 -8.375 -3.941 1.00 66.25 96 PRO A C 1
ATOM 792 O O . PRO A 1 96 ? 14.252 -9.086 -3.470 1.00 66.25 96 PRO A O 1
ATOM 795 N N . GLN A 1 97 ? 12.745 -8.653 -5.084 1.00 62.72 97 GLN A N 1
ATOM 796 C CA . GLN A 1 97 ? 13.137 -9.742 -5.965 1.00 62.72 97 GLN A CA 1
ATOM 797 C C . GLN A 1 97 ? 13.758 -9.157 -7.228 1.00 62.72 97 GLN A C 1
ATOM 799 O O . GLN A 1 97 ? 13.181 -8.285 -7.872 1.00 62.72 97 GLN A O 1
ATOM 804 N N . TYR A 1 98 ? 14.943 -9.650 -7.579 1.00 61.84 98 TYR A N 1
ATOM 805 C CA . TYR A 1 98 ? 15.660 -9.241 -8.790 1.00 61.84 98 TYR A CA 1
ATOM 806 C C . TYR A 1 98 ? 15.228 -10.034 -10.037 1.00 61.84 98 TYR A C 1
ATOM 808 O O . TYR A 1 98 ? 15.725 -9.784 -11.129 1.00 61.84 98 TYR A O 1
ATOM 816 N N . GLY A 1 99 ? 14.306 -10.985 -9.876 1.00 61.62 99 GLY A N 1
ATOM 817 C CA . GLY A 1 99 ? 13.684 -11.760 -10.944 1.00 61.62 99 GLY A CA 1
ATOM 818 C C . GLY A 1 99 ? 12.463 -12.507 -10.408 1.00 61.62 99 GLY A C 1
ATOM 819 O O . GLY A 1 99 ? 12.268 -12.575 -9.196 1.00 61.62 99 GLY A O 1
ATOM 820 N N . ILE A 1 100 ? 11.625 -13.041 -11.294 1.00 62.84 100 ILE A N 1
ATOM 821 C CA . ILE A 1 100 ? 10.345 -13.633 -10.895 1.00 62.84 100 ILE A CA 1
ATOM 822 C C . ILE A 1 100 ? 10.573 -15.060 -10.409 1.00 62.84 100 ILE A C 1
ATOM 824 O O . ILE A 1 100 ? 11.012 -15.923 -11.175 1.00 62.84 100 ILE A O 1
ATOM 828 N N . VAL A 1 101 ? 10.247 -15.304 -9.140 1.00 60.31 101 VAL A N 1
ATOM 829 C CA . VAL A 1 101 ? 10.298 -16.629 -8.519 1.00 60.31 101 VAL A CA 1
ATOM 830 C C . VAL A 1 101 ? 8.903 -17.053 -8.065 1.00 60.31 101 VAL A C 1
ATOM 832 O O . VAL A 1 101 ? 8.232 -16.375 -7.293 1.00 60.31 101 VAL A O 1
ATOM 835 N N . GLY A 1 102 ? 8.447 -18.191 -8.587 1.00 57.06 102 GLY A N 1
ATOM 836 C CA . GLY A 1 102 ? 7.131 -18.757 -8.305 1.00 57.06 102 GLY A CA 1
ATOM 837 C C . GLY A 1 102 ? 6.884 -20.017 -9.133 1.00 57.06 102 GLY A C 1
ATOM 838 O O . GLY A 1 102 ? 7.153 -20.053 -10.340 1.00 57.06 102 GLY A O 1
ATOM 839 N N . LYS A 1 103 ? 6.398 -21.075 -8.481 1.00 56.09 103 LYS A N 1
ATOM 840 C CA . LYS A 1 103 ? 5.828 -22.248 -9.155 1.00 56.09 103 LYS A CA 1
ATOM 841 C C . LYS A 1 103 ? 4.309 -22.106 -9.134 1.00 56.09 103 LYS A C 1
ATOM 843 O O . LYS A 1 103 ? 3.764 -21.624 -8.144 1.00 56.09 103 LYS A O 1
ATOM 848 N N . GLU A 1 104 ? 3.661 -22.500 -10.225 1.00 54.22 104 GLU A N 1
ATOM 849 C CA . GLU A 1 104 ? 2.201 -22.638 -10.277 1.00 54.22 104 GLU A CA 1
ATOM 850 C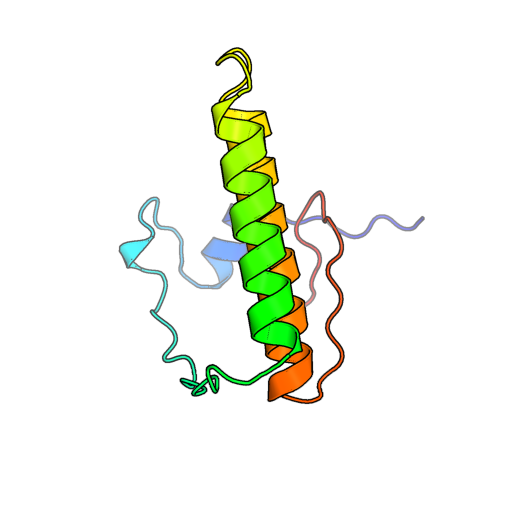 C . GLU A 1 104 ? 1.745 -23.494 -9.082 1.00 54.22 104 GLU A C 1
ATOM 852 O O . GLU A 1 104 ? 2.383 -24.509 -8.780 1.00 54.22 104 GLU A O 1
ATOM 857 N N . SER A 1 105 ? 0.728 -23.022 -8.353 1.00 50.50 105 SER A N 1
ATOM 858 C CA . SER A 1 105 ? 0.113 -23.726 -7.215 1.00 50.50 105 SER A CA 1
ATOM 859 C C . SER A 1 105 ? -1.186 -24.387 -7.637 1.00 50.50 105 SER A C 1
ATOM 861 O O . SER A 1 105 ? -1.908 -23.758 -8.441 1.00 50.50 105 SER A O 1
#